Protein AF-A0A6H2BWX1-F1 (afdb_monomer_lite)

Radius of gyration: 27.47 Å; chains: 1; bounding box: 58×50×77 Å

Secondary structure (DSSP, 8-state):
-HHHHHHHHHHHHHHHHHHHHHHHHHHHHHHHTT--HHHHHHHH---HHHHHHHHHHHHHHHHHHHHHHHHHHHHHHTT----GGG-GGGTT-

Organism: NCBI:txid315271

pLDDT: mean 80.61, std 15.55, range [52.81, 97.81]

Structure (mmCIF, N/CA/C/O backbone):
data_AF-A0A6H2BWX1-F1
#
_entry.id   AF-A0A6H2BWX1-F1
#
loop_
_atom_site.group_PDB
_atom_site.id
_atom_site.type_symbol
_atom_site.label_atom_id
_atom_site.label_alt_id
_atom_site.label_comp_id
_atom_site.label_asym_id
_atom_site.label_entity_id
_atom_site.label_seq_id
_atom_site.pdbx_PDB_ins_code
_atom_site.Cartn_x
_atom_site.Cartn_y
_atom_site.Cartn_z
_atom_site.occupancy
_atom_site.B_iso_or_equiv
_atom_site.auth_seq_id
_atom_site.auth_comp_id
_atom_site.auth_asym_id
_atom_site.auth_atom_id
_atom_site.pdbx_PDB_model_num
ATOM 1 N N . MET A 1 1 ? 27.556 -0.952 -27.799 1.00 61.88 1 MET A N 1
ATOM 2 C CA . MET A 1 1 ? 26.723 -2.128 -27.440 1.00 61.88 1 MET A CA 1
ATOM 3 C C . MET A 1 1 ? 26.609 -2.344 -25.930 1.00 61.88 1 MET A C 1
ATOM 5 O O . MET A 1 1 ? 25.485 -2.419 -25.464 1.00 61.88 1 MET A O 1
ATOM 9 N N . ARG A 1 2 ? 27.703 -2.394 -25.147 1.00 62.59 2 ARG A N 1
ATOM 10 C CA . ARG A 1 2 ? 27.626 -2.566 -23.674 1.00 62.59 2 ARG A CA 1
ATOM 11 C C . ARG A 1 2 ? 26.939 -1.408 -22.932 1.00 62.59 2 ARG A C 1
ATOM 13 O O . ARG A 1 2 ? 26.162 -1.648 -22.024 1.00 62.59 2 ARG A O 1
ATOM 20 N N . GLU A 1 3 ? 27.185 -0.174 -23.356 1.00 64.69 3 GLU A N 1
ATOM 21 C CA . GLU A 1 3 ? 26.627 1.035 -22.728 1.00 64.69 3 GLU A CA 1
ATOM 22 C C . GLU A 1 3 ? 25.100 1.149 -22.895 1.00 64.69 3 GLU A C 1
ATOM 24 O O . GLU A 1 3 ? 24.388 1.428 -21.937 1.00 64.69 3 GLU A O 1
ATOM 29 N N . LEU A 1 4 ? 24.582 0.792 -24.078 1.00 69.38 4 LEU A N 1
ATOM 30 C CA . LEU A 1 4 ? 23.141 0.732 -24.351 1.00 69.38 4 LEU A CA 1
ATOM 31 C C . LEU A 1 4 ? 22.430 -0.329 -23.486 1.00 69.38 4 LEU A C 1
ATOM 33 O O . LEU A 1 4 ? 21.309 -0.119 -23.034 1.00 69.38 4 LEU A O 1
ATOM 37 N N . ALA A 1 5 ? 23.096 -1.465 -23.242 1.00 62.69 5 ALA A N 1
ATOM 38 C CA . ALA A 1 5 ? 22.565 -2.535 -22.400 1.00 62.69 5 ALA A CA 1
ATOM 39 C C . ALA A 1 5 ? 22.482 -2.109 -20.923 1.00 62.69 5 ALA A C 1
ATOM 41 O O . ALA A 1 5 ? 21.453 -2.326 -20.287 1.00 62.69 5 ALA A O 1
ATOM 42 N N . LEU A 1 6 ? 23.511 -1.428 -20.404 1.00 65.69 6 LEU A N 1
ATOM 43 C CA . LEU A 1 6 ? 23.516 -0.884 -19.039 1.00 65.69 6 LEU A CA 1
ATOM 44 C C . LEU A 1 6 ? 22.409 0.159 -18.833 1.00 65.69 6 LEU A C 1
ATOM 46 O O . LEU A 1 6 ? 21.711 0.126 -17.824 1.00 65.69 6 LEU A O 1
ATOM 50 N N . GLN A 1 7 ? 22.194 1.037 -19.815 1.00 75.38 7 GLN A N 1
ATOM 51 C CA . GLN A 1 7 ? 21.133 2.045 -19.761 1.00 75.38 7 GLN A CA 1
ATOM 52 C C . GLN A 1 7 ? 19.725 1.427 -19.812 1.00 75.38 7 GLN A C 1
ATOM 54 O O . GLN A 1 7 ? 18.802 1.907 -19.159 1.00 75.38 7 GLN A O 1
ATOM 59 N N . SER A 1 8 ? 19.546 0.338 -20.566 1.00 75.44 8 SER A N 1
ATOM 60 C CA . SER A 1 8 ? 18.270 -0.387 -20.592 1.00 75.44 8 SER A CA 1
ATOM 61 C C . SER A 1 8 ? 17.975 -1.106 -19.273 1.00 75.44 8 SER A C 1
ATOM 63 O O . SER A 1 8 ? 16.819 -1.191 -18.860 1.00 75.44 8 SER A O 1
ATOM 65 N N . GLN A 1 9 ? 19.020 -1.587 -18.594 1.00 77.50 9 GLN A N 1
ATOM 66 C CA . GLN A 1 9 ? 18.898 -2.252 -17.306 1.00 77.50 9 GLN A CA 1
ATOM 67 C C . GLN A 1 9 ? 18.526 -1.254 -16.202 1.00 77.50 9 GLN A C 1
ATOM 69 O O . GLN A 1 9 ? 17.574 -1.505 -15.466 1.00 77.50 9 GLN A O 1
ATOM 74 N N . SER A 1 10 ? 19.175 -0.085 -16.155 1.00 88.19 10 SER A N 1
ATOM 75 C CA . SER A 1 10 ? 18.852 0.948 -15.162 1.00 88.19 10 SER A CA 1
ATOM 76 C C . SER A 1 10 ? 17.438 1.515 -15.327 1.00 88.19 10 SER A C 1
ATOM 78 O O . SER A 1 10 ? 16.752 1.761 -14.337 1.00 88.19 10 SER A O 1
ATOM 80 N N . LEU A 1 11 ? 16.959 1.674 -16.566 1.00 93.31 11 LEU A N 1
ATOM 81 C CA . LEU A 1 11 ? 15.586 2.118 -16.821 1.00 93.31 11 LEU A CA 1
ATOM 82 C C . LEU A 1 11 ? 14.556 1.096 -16.327 1.00 93.31 11 LEU A C 1
ATOM 84 O O . LEU A 1 11 ? 13.524 1.469 -15.771 1.00 93.31 11 LEU A O 1
ATOM 88 N N . ARG A 1 12 ? 14.834 -0.195 -16.526 1.00 93.06 12 ARG A N 1
ATOM 89 C CA . ARG A 1 12 ? 13.957 -1.271 -16.065 1.00 93.06 12 ARG A CA 1
ATOM 90 C C . ARG A 1 12 ? 13.895 -1.332 -14.543 1.00 93.06 12 ARG A C 1
ATOM 92 O O . ARG A 1 12 ? 12.803 -1.430 -13.998 1.00 93.06 12 ARG A O 1
ATOM 99 N N . GLU A 1 13 ? 15.040 -1.232 -13.877 1.00 94.44 13 GLU A N 1
ATOM 100 C CA . GLU A 1 13 ? 15.118 -1.200 -12.414 1.00 94.44 13 GLU A CA 1
ATOM 101 C C . GLU A 1 13 ? 14.336 -0.008 -11.843 1.00 94.44 13 GLU A C 1
ATOM 103 O O . GLU A 1 13 ? 13.524 -0.185 -10.938 1.00 94.44 13 GLU A O 1
ATOM 108 N N . ALA A 1 14 ? 14.495 1.186 -12.425 1.00 94.12 14 ALA A N 1
ATOM 109 C CA . ALA A 1 14 ? 13.747 2.376 -12.014 1.00 94.12 14 ALA A CA 1
ATOM 110 C C . ALA A 1 14 ? 12.229 2.221 -12.224 1.00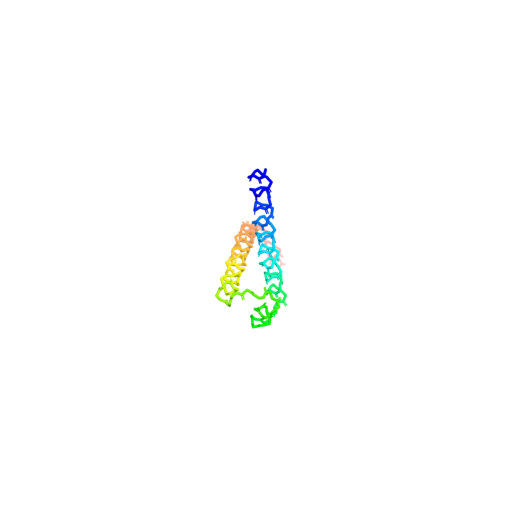 94.12 14 ALA A C 1
ATOM 112 O O . ALA A 1 14 ? 11.435 2.633 -11.378 1.00 94.12 14 ALA A O 1
ATOM 113 N N . TRP A 1 15 ? 11.809 1.602 -13.331 1.00 96.38 15 TRP A N 1
ATOM 114 C CA . TRP A 1 15 ? 10.397 1.310 -13.584 1.00 96.38 15 TRP A CA 1
ATOM 115 C C . TRP A 1 15 ? 9.826 0.306 -12.577 1.00 96.38 15 TRP A C 1
ATOM 117 O O . TRP A 1 15 ? 8.736 0.512 -12.048 1.00 96.38 15 TRP A O 1
ATOM 127 N N . GLU A 1 16 ? 10.556 -0.776 -12.297 1.00 96.44 16 GLU A N 1
ATOM 128 C CA . GLU A 1 16 ? 10.151 -1.789 -11.319 1.00 96.44 16 GLU A CA 1
ATOM 129 C C . GLU A 1 16 ? 10.044 -1.187 -9.907 1.00 96.44 16 GLU A C 1
ATOM 131 O O . GLU A 1 16 ? 9.068 -1.460 -9.207 1.00 96.44 16 GLU A O 1
ATOM 136 N N . GLN A 1 17 ? 10.973 -0.305 -9.521 1.00 95.94 17 GLN A N 1
ATOM 137 C CA . GLN A 1 17 ? 10.906 0.454 -8.266 1.00 95.94 17 GLN A CA 1
ATOM 138 C C . GLN A 1 17 ? 9.678 1.369 -8.214 1.00 95.94 17 GLN A C 1
ATOM 140 O O . GLN A 1 17 ? 8.880 1.258 -7.284 1.00 95.94 17 GLN A O 1
ATOM 145 N N . GLY A 1 18 ? 9.464 2.203 -9.235 1.00 96.81 18 GLY A N 1
ATOM 146 C CA . GLY A 1 18 ? 8.318 3.116 -9.276 1.00 96.81 18 GLY A CA 1
ATOM 147 C C . GLY A 1 18 ? 6.972 2.384 -9.260 1.00 96.81 18 GLY A C 1
ATOM 148 O O . GLY A 1 18 ? 6.029 2.815 -8.596 1.00 96.81 18 GLY A O 1
ATOM 149 N N . LEU A 1 19 ? 6.883 1.230 -9.927 1.00 96.44 19 LEU A N 1
ATOM 150 C CA . LEU A 1 19 ? 5.699 0.376 -9.864 1.00 96.44 19 LEU A CA 1
ATOM 151 C C . LEU A 1 19 ? 5.471 -0.168 -8.445 1.00 96.44 19 LEU A C 1
ATOM 153 O O . LEU A 1 19 ? 4.341 -0.142 -7.956 1.00 96.44 19 LEU A O 1
ATOM 157 N N . GLN A 1 20 ? 6.523 -0.647 -7.775 1.00 96.38 20 GLN A N 1
ATOM 158 C CA . GLN A 1 20 ? 6.429 -1.147 -6.400 1.00 96.38 20 GLN A CA 1
ATOM 159 C C . GLN A 1 20 ? 6.005 -0.056 -5.411 1.00 96.38 20 GLN A C 1
ATOM 161 O O . GLN A 1 20 ? 5.154 -0.306 -4.553 1.00 96.38 20 GLN A O 1
ATOM 166 N N . GLU A 1 21 ? 6.558 1.148 -5.536 1.00 96.00 21 GLU A N 1
ATOM 167 C CA . GLU A 1 21 ? 6.178 2.310 -4.728 1.00 96.00 21 GLU A CA 1
ATOM 168 C C . GLU A 1 21 ? 4.717 2.702 -4.971 1.00 96.00 21 GLU A C 1
ATOM 170 O O . GLU A 1 21 ? 3.945 2.826 -4.019 1.00 96.00 21 GLU A O 1
ATOM 175 N N . GLY A 1 22 ? 4.297 2.789 -6.238 1.00 96.81 22 GLY A N 1
ATOM 176 C CA . GLY A 1 22 ? 2.918 3.105 -6.607 1.00 96.81 22 GLY A CA 1
ATOM 177 C C . GLY A 1 22 ? 1.906 2.100 -6.050 1.00 96.81 22 GLY A C 1
ATOM 178 O O . GLY A 1 22 ? 0.907 2.497 -5.449 1.00 96.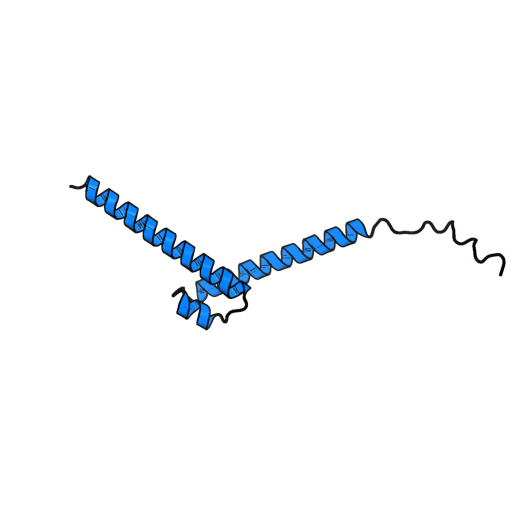81 22 GLY A O 1
ATOM 179 N N . LEU A 1 23 ? 2.180 0.797 -6.173 1.00 97.44 23 LEU A N 1
ATOM 180 C CA . LEU A 1 23 ? 1.326 -0.255 -5.604 1.00 97.44 23 LEU A CA 1
ATOM 181 C C . LEU A 1 23 ? 1.266 -0.184 -4.074 1.00 97.44 23 LEU A C 1
ATOM 183 O O . LEU A 1 23 ? 0.204 -0.396 -3.489 1.00 97.44 23 LEU A O 1
ATOM 187 N N . THR A 1 24 ? 2.385 0.151 -3.427 1.00 96.19 24 THR A N 1
ATOM 188 C CA . THR A 1 24 ? 2.454 0.332 -1.968 1.00 96.19 24 THR A CA 1
ATOM 189 C C . THR A 1 24 ? 1.602 1.526 -1.523 1.00 96.19 24 THR A C 1
ATOM 191 O O . THR A 1 24 ? 0.837 1.406 -0.567 1.00 96.19 24 THR A O 1
ATOM 194 N N . GLN A 1 25 ? 1.653 2.649 -2.247 1.00 95.88 25 GLN A N 1
ATOM 195 C CA . GLN A 1 25 ? 0.830 3.824 -1.947 1.00 95.88 25 GLN A CA 1
ATOM 196 C C . GLN A 1 25 ? -0.666 3.563 -2.166 1.00 95.88 25 GLN A C 1
ATOM 198 O O . GLN A 1 25 ? -1.496 3.996 -1.366 1.00 95.88 25 GLN A O 1
ATOM 203 N N . VAL A 1 26 ? -1.024 2.834 -3.228 1.00 97.00 26 VAL A N 1
ATOM 204 C CA . VAL A 1 26 ? -2.413 2.415 -3.462 1.00 97.00 26 VAL A CA 1
ATOM 205 C C . VAL A 1 26 ? -2.897 1.526 -2.318 1.00 97.00 26 VAL A C 1
ATOM 207 O O . VAL A 1 26 ? -3.970 1.788 -1.783 1.00 97.00 26 VAL A O 1
ATOM 210 N N . ALA A 1 27 ? -2.099 0.543 -1.884 1.00 97.00 27 ALA A N 1
ATOM 211 C CA . ALA A 1 27 ? -2.442 -0.303 -0.741 1.00 97.00 27 ALA A CA 1
ATOM 212 C C . ALA A 1 27 ? -2.705 0.522 0.529 1.00 97.00 27 ALA A C 1
ATOM 214 O O . ALA A 1 27 ? -3.734 0.332 1.170 1.00 97.00 27 ALA A O 1
ATOM 215 N N . LEU A 1 28 ? -1.828 1.479 0.851 1.00 95.56 28 LEU A N 1
ATOM 216 C CA . LEU A 1 28 ? -2.006 2.396 1.983 1.00 95.56 28 LEU A CA 1
ATOM 217 C C . LEU A 1 28 ? -3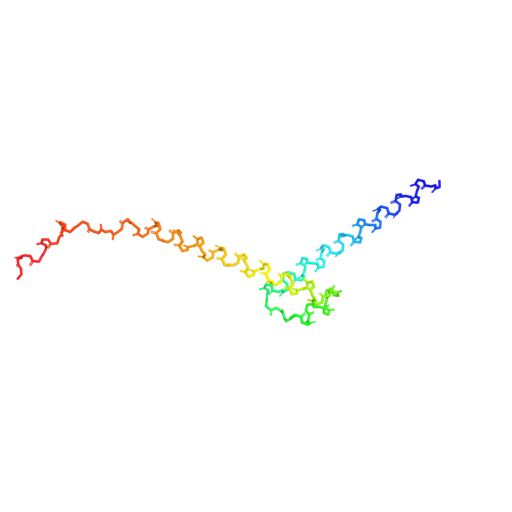.325 3.172 1.904 1.00 95.56 28 LEU A C 1
ATOM 219 O O . LEU A 1 28 ? -4.067 3.231 2.883 1.00 95.56 28 LEU A O 1
ATOM 223 N N . ASN A 1 29 ? -3.643 3.739 0.741 1.00 95.06 29 ASN A N 1
ATOM 224 C CA . ASN A 1 29 ? -4.888 4.485 0.556 1.00 95.06 29 ASN A CA 1
ATOM 225 C C . ASN A 1 29 ? -6.111 3.577 0.731 1.00 95.06 29 ASN A C 1
ATOM 227 O O . ASN A 1 29 ? -7.061 3.950 1.405 1.00 95.06 29 ASN A O 1
ATOM 231 N N . MET A 1 30 ? -6.072 2.361 0.186 1.00 96.00 30 MET A N 1
ATOM 232 C CA . MET A 1 30 ? -7.160 1.393 0.339 1.00 96.00 30 MET A CA 1
ATOM 233 C C . MET A 1 30 ? -7.377 0.992 1.803 1.00 96.00 30 MET A C 1
ATOM 235 O O . MET A 1 30 ? -8.519 0.919 2.249 1.00 96.00 30 MET A O 1
ATOM 239 N N . LEU A 1 31 ? -6.299 0.776 2.565 1.00 94.38 31 LEU A N 1
ATOM 240 C CA . LEU A 1 31 ? -6.388 0.476 3.997 1.00 94.38 31 LEU A CA 1
ATOM 241 C C . LEU A 1 31 ? -6.999 1.641 4.788 1.00 94.38 31 LEU A C 1
ATOM 243 O O . LEU A 1 31 ? -7.812 1.408 5.679 1.00 94.38 31 LEU A O 1
ATOM 247 N N . ARG A 1 32 ? -6.654 2.887 4.439 1.00 89.19 32 ARG A N 1
ATOM 248 C CA . ARG A 1 32 ? -7.240 4.096 5.047 1.00 89.19 32 ARG A CA 1
ATOM 249 C C . ARG A 1 32 ? -8.736 4.228 4.777 1.00 89.19 32 ARG A C 1
ATOM 251 O O . ARG A 1 32 ? -9.471 4.654 5.657 1.00 89.19 32 ARG A O 1
ATOM 258 N N . GLU A 1 33 ? -9.182 3.805 3.600 1.00 93.81 33 GLU A N 1
ATOM 259 C CA . GLU A 1 33 ? -10.603 3.738 3.233 1.00 93.81 33 GLU A CA 1
ATOM 260 C C . GLU A 1 33 ? -11.329 2.525 3.856 1.00 93.81 33 GLU A C 1
ATOM 262 O O . GLU A 1 33 ? -12.496 2.272 3.562 1.00 93.81 33 GLU A O 1
ATOM 267 N N . GLY A 1 34 ? -10.656 1.743 4.710 1.00 91.50 34 GLY A N 1
ATOM 268 C CA . GLY A 1 34 ? -11.250 0.596 5.399 1.00 91.50 34 GLY A CA 1
ATOM 269 C C . GLY A 1 34 ? -11.470 -0.628 4.506 1.00 91.50 34 GLY A C 1
ATOM 270 O O . GLY A 1 34 ? -12.292 -1.486 4.829 1.00 91.50 34 GLY A O 1
ATOM 271 N N . ILE A 1 35 ? -10.761 -0.726 3.378 1.00 95.94 35 ILE A N 1
ATOM 272 C CA . ILE A 1 35 ? -10.854 -1.882 2.483 1.00 95.94 35 ILE A CA 1
ATOM 273 C C . ILE A 1 35 ? -10.187 -3.106 3.127 1.00 95.94 35 ILE A C 1
ATOM 275 O O . ILE A 1 35 ? -9.080 -3.027 3.657 1.00 95.94 35 ILE A O 1
ATOM 279 N N . ASP A 1 36 ? -10.858 -4.259 3.035 1.00 95.50 36 ASP A N 1
ATOM 280 C CA . ASP A 1 36 ? -10.395 -5.531 3.597 1.00 95.50 36 ASP A CA 1
ATOM 281 C C . ASP A 1 36 ? -9.007 -5.960 3.079 1.00 95.50 36 ASP A C 1
ATOM 283 O O . ASP A 1 36 ? -8.720 -5.895 1.878 1.00 95.50 36 ASP A O 1
ATOM 287 N N . LEU A 1 37 ? -8.172 -6.480 3.987 1.00 95.19 37 LEU A N 1
ATOM 288 C CA . LEU A 1 37 ? -6.791 -6.901 3.721 1.00 95.19 37 LEU A CA 1
ATOM 289 C C . LEU A 1 37 ? -6.678 -7.887 2.551 1.00 95.19 37 LEU A C 1
ATOM 291 O O . LEU A 1 37 ? -5.755 -7.781 1.739 1.00 95.19 37 LEU A O 1
ATOM 295 N N . SER A 1 38 ? -7.607 -8.842 2.440 1.00 95.62 38 SER A N 1
ATOM 296 C CA . SER A 1 38 ? -7.578 -9.846 1.372 1.00 95.62 38 SER A CA 1
ATOM 297 C C . SER A 1 38 ? -7.862 -9.224 0.004 1.00 95.62 38 SER A C 1
ATOM 299 O O . SER A 1 38 ? -7.256 -9.611 -1.001 1.00 95.62 38 SER A O 1
ATOM 301 N N . LEU A 1 39 ? -8.734 -8.213 -0.037 1.00 97.12 39 LEU A N 1
ATOM 302 C CA . LEU A 1 39 ? -9.054 -7.479 -1.254 1.00 97.12 39 LEU A CA 1
ATOM 303 C C . LEU A 1 39 ? -7.900 -6.555 -1.664 1.00 97.12 39 LEU A C 1
ATOM 305 O O . LEU A 1 39 ? -7.560 -6.510 -2.848 1.00 97.12 39 LEU A O 1
ATOM 309 N N . VAL A 1 40 ? -7.245 -5.897 -0.703 1.00 97.81 40 VAL A N 1
ATOM 310 C CA . VAL A 1 40 ? -6.020 -5.115 -0.951 1.00 97.81 40 VAL A CA 1
ATOM 311 C C . VAL A 1 40 ? -4.916 -6.004 -1.526 1.00 97.81 40 VAL A C 1
ATOM 313 O O . VAL A 1 40 ? -4.327 -5.655 -2.551 1.00 97.81 40 VAL A O 1
ATOM 316 N N . ALA A 1 41 ? -4.679 -7.184 -0.942 1.00 97.19 41 ALA A N 1
ATOM 317 C CA . ALA A 1 41 ? -3.687 -8.145 -1.436 1.00 97.19 41 ALA A CA 1
ATOM 318 C C . ALA A 1 41 ? -3.978 -8.592 -2.867 1.00 97.19 41 ALA A C 1
ATOM 320 O O . ALA A 1 41 ? -3.093 -8.591 -3.722 1.00 97.19 41 ALA A O 1
ATOM 321 N N . LYS A 1 42 ? -5.243 -8.903 -3.155 1.00 97.19 42 LYS A N 1
ATOM 322 C CA . LYS A 1 42 ? -5.673 -9.327 -4.486 1.00 97.19 42 LYS A CA 1
ATOM 323 C C . LYS A 1 42 ? -5.484 -8.240 -5.548 1.00 97.19 42 LYS A C 1
ATOM 325 O O . LYS A 1 42 ? -5.102 -8.563 -6.668 1.00 97.19 42 LYS A O 1
ATOM 330 N N . LEU A 1 43 ? -5.781 -6.979 -5.227 1.00 96.25 43 LEU A N 1
ATOM 331 C CA . LEU A 1 43 ? -5.774 -5.883 -6.205 1.00 96.25 43 LEU A CA 1
ATOM 332 C C . LEU A 1 43 ? -4.391 -5.260 -6.412 1.00 96.25 43 LEU A C 1
ATOM 334 O O . LEU A 1 43 ? -4.087 -4.807 -7.512 1.00 96.25 43 LEU A O 1
ATOM 338 N N . THR A 1 44 ? -3.546 -5.262 -5.384 1.00 96.19 44 THR A N 1
ATOM 339 C CA . THR A 1 44 ? -2.181 -4.710 -5.461 1.00 96.19 44 THR A CA 1
ATOM 340 C C . THR A 1 44 ? -1.128 -5.767 -5.768 1.00 96.19 44 THR A C 1
ATOM 342 O O . THR A 1 44 ? 0.008 -5.430 -6.094 1.00 96.19 44 THR A O 1
ATOM 345 N N . ASN A 1 45 ? -1.496 -7.048 -5.667 1.00 97.00 45 ASN A N 1
ATOM 346 C CA . ASN A 1 45 ? -0.593 -8.189 -5.781 1.00 97.00 45 ASN A CA 1
ATOM 347 C C . ASN A 1 45 ? 0.607 -8.108 -4.813 1.00 97.00 45 ASN A C 1
ATOM 349 O O . ASN A 1 45 ? 1.668 -8.680 -5.069 1.00 97.00 45 ASN A O 1
ATOM 353 N N . LEU A 1 46 ? 0.452 -7.374 -3.706 1.00 96.31 46 LEU A N 1
ATOM 354 C CA . LEU A 1 46 ? 1.443 -7.305 -2.642 1.00 96.31 46 LEU A CA 1
ATOM 355 C C . LEU A 1 46 ? 1.267 -8.485 -1.672 1.00 96.31 46 LEU A C 1
ATOM 357 O O . LEU A 1 46 ? 0.138 -8.925 -1.433 1.00 96.31 46 LEU A O 1
ATOM 361 N N . PRO A 1 47 ? 2.361 -8.988 -1.071 1.00 96.00 47 PRO A N 1
ATOM 362 C CA . PRO A 1 47 ? 2.280 -10.012 -0.037 1.00 96.00 47 PRO A CA 1
ATOM 363 C C . PRO A 1 47 ? 1.452 -9.541 1.158 1.00 96.00 47 PRO A C 1
ATOM 365 O O . PRO A 1 47 ? 1.572 -8.393 1.588 1.00 96.00 47 PRO A O 1
ATOM 368 N N . LEU A 1 48 ? 0.672 -10.453 1.744 1.00 94.25 48 LEU A N 1
ATOM 369 C CA . LEU A 1 48 ? -0.178 -10.141 2.894 1.00 94.25 48 LEU A CA 1
ATOM 370 C C . LEU A 1 48 ? 0.632 -9.583 4.077 1.00 94.25 48 LEU A C 1
ATOM 372 O O . LEU A 1 48 ? 0.199 -8.626 4.706 1.00 94.25 48 LEU A O 1
ATOM 376 N N . GLU A 1 49 ? 1.831 -10.120 4.321 1.00 93.56 49 GLU A N 1
ATOM 377 C CA . GLU A 1 49 ? 2.770 -9.625 5.339 1.00 93.56 49 GLU A CA 1
ATOM 378 C C . GLU A 1 49 ? 3.130 -8.146 5.123 1.00 93.56 49 GLU A C 1
ATOM 380 O O . GLU A 1 49 ? 3.069 -7.341 6.050 1.00 93.56 49 GLU A O 1
ATOM 385 N N . LYS A 1 50 ? 3.432 -7.754 3.877 1.00 93.06 50 LYS A N 1
ATOM 386 C CA . LYS A 1 50 ? 3.744 -6.358 3.541 1.00 93.06 50 LYS A CA 1
ATOM 387 C C . LYS A 1 50 ? 2.547 -5.453 3.833 1.00 93.06 50 LYS A C 1
ATOM 389 O O . LYS A 1 50 ? 2.732 -4.368 4.366 1.00 93.06 50 LYS A O 1
ATOM 394 N N . ILE A 1 51 ? 1.333 -5.902 3.524 1.00 94.69 51 ILE A N 1
ATOM 395 C CA . ILE A 1 51 ? 0.101 -5.136 3.758 1.00 94.69 51 ILE A CA 1
ATOM 396 C C . ILE A 1 51 ? -0.200 -5.004 5.257 1.00 94.69 51 ILE A C 1
ATOM 398 O O . ILE A 1 51 ? -0.577 -3.924 5.700 1.00 94.69 51 ILE A O 1
ATOM 402 N N . GLN A 1 52 ? 0.014 -6.059 6.046 1.00 92.75 52 GLN A N 1
ATOM 403 C CA . GLN A 1 52 ? -0.138 -6.007 7.505 1.00 92.75 52 GLN A CA 1
ATOM 404 C C . GLN A 1 52 ? 0.814 -4.979 8.127 1.00 92.75 52 GLN A C 1
ATOM 406 O O . GLN A 1 52 ? 0.384 -4.163 8.938 1.00 92.75 52 GLN A O 1
ATOM 411 N N . ASN A 1 53 ? 2.071 -4.940 7.680 1.00 90.38 53 ASN A N 1
ATOM 412 C CA . ASN A 1 53 ? 3.038 -3.948 8.154 1.00 90.38 53 ASN A CA 1
ATOM 413 C C . ASN A 1 53 ? 2.621 -2.504 7.811 1.00 90.38 53 ASN A C 1
ATOM 415 O O . ASN A 1 53 ? 2.811 -1.611 8.631 1.00 90.38 53 ASN A O 1
ATOM 419 N N . LEU A 1 54 ? 2.001 -2.275 6.643 1.00 89.12 54 LEU A N 1
ATOM 420 C CA . LEU A 1 54 ? 1.448 -0.960 6.270 1.00 89.12 54 LEU A CA 1
ATOM 421 C C . LEU A 1 54 ? 0.270 -0.536 7.161 1.00 89.12 54 LEU A C 1
ATOM 423 O O . LEU A 1 54 ? 0.053 0.655 7.383 1.00 89.12 54 LEU A O 1
ATOM 427 N N . GLN A 1 55 ? -0.513 -1.497 7.656 1.00 80.56 55 GLN A N 1
ATOM 428 C CA . GLN A 1 55 ? -1.630 -1.218 8.553 1.00 80.56 55 GLN A CA 1
ATOM 429 C C . GLN A 1 55 ? -1.141 -0.804 9.946 1.00 80.56 55 GLN A C 1
ATOM 431 O O . GLN A 1 55 ? -1.675 0.150 10.505 1.00 80.56 55 GLN A O 1
ATOM 436 N N . VAL A 1 56 ? -0.117 -1.480 10.478 1.00 73.56 56 VAL A N 1
ATOM 437 C CA . VAL A 1 56 ? 0.466 -1.173 11.798 1.00 73.56 56 VAL A CA 1
ATOM 438 C C . VAL A 1 56 ? 1.032 0.246 11.830 1.00 73.56 56 VAL A C 1
ATOM 440 O O . VAL A 1 56 ? 0.672 1.010 12.719 1.00 73.56 56 VAL A O 1
ATOM 443 N N . SER A 1 57 ? 1.793 0.652 10.806 1.00 67.25 57 SER A N 1
ATOM 444 C CA . SER A 1 57 ? 2.331 2.019 10.736 1.00 67.25 57 SER A CA 1
ATOM 445 C C . SER A 1 57 ? 1.247 3.104 10.765 1.00 67.25 57 SER A C 1
ATOM 447 O O . SER A 1 57 ? 1.470 4.186 11.289 1.00 67.25 57 SER A O 1
ATOM 449 N N . ASN A 1 58 ? 0.055 2.821 10.229 1.00 65.38 58 ASN A N 1
ATOM 450 C CA . ASN A 1 58 ? -1.054 3.776 10.244 1.00 65.38 58 ASN A CA 1
ATOM 451 C C . ASN A 1 58 ? -1.725 3.890 11.625 1.00 65.38 58 ASN A C 1
ATOM 453 O O . ASN A 1 58 ? -2.284 4.935 11.945 1.00 65.38 58 ASN A O 1
ATOM 457 N N . VAL A 1 59 ? -1.707 2.821 12.429 1.00 68.44 59 VAL A N 1
ATOM 458 C CA . VAL A 1 59 ? -2.213 2.860 13.810 1.00 68.44 59 VAL A CA 1
ATOM 459 C C . VAL A 1 59 ? -1.276 3.693 14.680 1.00 68.44 59 VAL A C 1
ATOM 461 O O . VAL A 1 59 ? -1.755 4.570 15.395 1.00 68.44 59 VAL A O 1
ATOM 464 N N . ASP A 1 60 ? 0.036 3.498 14.537 1.00 68.12 60 ASP A N 1
ATOM 465 C CA . ASP A 1 60 ? 1.050 4.270 15.265 1.00 68.12 60 ASP A CA 1
ATOM 466 C C . ASP A 1 60 ? 0.925 5.782 14.978 1.00 68.12 60 ASP A C 1
ATOM 468 O O . ASP A 1 60 ? 0.945 6.600 15.899 1.00 68.12 60 ASP A O 1
ATOM 472 N N . ASP A 1 61 ? 0.705 6.165 13.713 1.00 71.12 61 ASP A N 1
ATOM 473 C CA . ASP A 1 61 ? 0.472 7.563 13.318 1.00 71.12 61 ASP A CA 1
ATOM 474 C C . ASP A 1 61 ? -0.788 8.159 13.977 1.00 71.12 61 ASP A C 1
ATOM 476 O O . ASP A 1 61 ? -0.807 9.328 14.376 1.00 71.12 61 ASP A O 1
ATOM 480 N N . LEU A 1 62 ? -1.855 7.361 14.109 1.00 73.69 62 LEU A N 1
ATOM 481 C CA . LEU A 1 62 ? -3.105 7.793 14.734 1.00 73.69 62 LEU A CA 1
ATOM 482 C C . LEU A 1 62 ? -2.943 7.971 16.251 1.00 73.69 62 LEU A C 1
ATOM 484 O O . LEU A 1 62 ? -3.457 8.938 16.814 1.00 73.69 62 LEU A O 1
ATOM 488 N N . GLU A 1 63 ? -2.219 7.062 16.909 1.00 72.12 63 GLU A N 1
ATOM 489 C CA . GLU A 1 63 ? -1.921 7.146 18.342 1.00 72.12 63 GLU A CA 1
ATOM 490 C C . GLU A 1 63 ? -1.100 8.396 18.678 1.00 72.12 63 GLU A C 1
ATOM 492 O O . GLU A 1 63 ? -1.402 9.087 19.655 1.00 72.12 63 GLU A O 1
ATOM 497 N N . ILE A 1 64 ? -0.119 8.740 17.836 1.00 75.12 64 ILE A N 1
ATOM 498 C CA . ILE A 1 64 ? 0.652 9.984 17.967 1.00 75.12 64 ILE A CA 1
ATOM 499 C C . ILE A 1 64 ? -0.276 11.200 17.869 1.00 75.12 64 ILE A C 1
ATOM 501 O O . ILE A 1 64 ? -0.226 12.075 18.731 1.00 75.12 64 ILE A O 1
ATOM 505 N N . LEU A 1 65 ? -1.173 11.232 16.880 1.00 78.00 65 LEU A N 1
ATOM 506 C CA . LEU A 1 65 ? -2.087 12.359 16.679 1.00 78.00 65 LEU A CA 1
ATOM 507 C C . LEU A 1 65 ? -3.057 12.553 17.858 1.00 78.00 65 LEU A C 1
ATOM 509 O O . LEU A 1 65 ? -3.337 13.685 18.257 1.00 78.00 65 LEU A O 1
ATOM 513 N N . VAL A 1 66 ? -3.567 11.457 18.431 1.00 79.44 66 VAL A N 1
ATOM 514 C CA . VAL A 1 66 ? -4.439 11.500 19.617 1.00 79.44 66 VAL A CA 1
ATOM 515 C C . VAL A 1 66 ? -3.676 12.021 20.831 1.00 79.44 66 VAL A C 1
ATOM 517 O O . VAL A 1 66 ? -4.195 12.871 21.555 1.00 79.44 66 VAL A O 1
ATOM 520 N N . LYS A 1 67 ? -2.446 11.547 21.046 1.00 79.81 67 LYS A N 1
ATOM 521 C CA . LYS A 1 67 ? -1.594 12.013 22.144 1.00 79.81 67 LYS A CA 1
ATOM 522 C C . LYS A 1 67 ? -1.313 13.515 22.028 1.00 79.81 67 LYS A C 1
ATOM 524 O O . LYS A 1 67 ? -1.539 14.247 22.988 1.00 79.81 67 LYS A O 1
ATOM 529 N N . ASP A 1 68 ? -0.917 13.980 20.846 1.00 81.88 68 ASP A N 1
ATOM 530 C CA . ASP A 1 68 ? -0.629 15.394 20.591 1.00 81.88 68 ASP A CA 1
ATOM 531 C C . ASP A 1 68 ? -1.880 16.272 20.799 1.00 81.88 68 ASP A C 1
ATOM 533 O O . ASP A 1 68 ? -1.804 17.358 21.377 1.00 81.88 68 ASP A O 1
ATOM 537 N N . PHE A 1 69 ? -3.061 15.792 20.388 1.00 83.88 69 PHE A N 1
ATOM 538 C CA . PHE A 1 69 ? -4.329 16.477 20.649 1.00 83.88 69 PHE A CA 1
ATOM 539 C C . PHE A 1 69 ? -4.628 16.605 22.151 1.00 83.88 69 PHE A C 1
ATOM 541 O O . PHE A 1 69 ? -5.036 17.678 22.605 1.00 83.88 69 PHE A O 1
ATOM 548 N N . LEU A 1 70 ? -4.420 15.539 22.930 1.00 82.81 70 LEU A N 1
ATOM 549 C CA . LEU A 1 70 ? -4.644 15.558 24.377 1.00 82.81 70 LEU A CA 1
ATOM 550 C C . LEU A 1 70 ? -3.694 16.535 25.080 1.00 82.81 70 LEU A C 1
ATOM 552 O O . LEU A 1 70 ? -4.168 17.383 25.836 1.00 82.81 70 LEU A O 1
ATOM 556 N N . GLU A 1 71 ? -2.398 16.506 24.760 1.00 81.75 71 GLU A N 1
ATOM 557 C CA . GLU A 1 71 ? -1.399 17.437 25.310 1.00 81.75 71 GLU A CA 1
ATOM 558 C C . GLU A 1 71 ? -1.742 18.912 24.996 1.00 81.75 71 GLU A C 1
ATOM 560 O O . GLU A 1 71 ? -1.648 19.802 25.855 1.00 81.75 71 GLU A O 1
ATOM 565 N N . LEU A 1 72 ? -2.217 19.194 23.777 1.00 80.25 72 LEU A N 1
ATOM 566 C CA . LEU A 1 72 ? -2.709 20.523 23.394 1.00 80.25 72 LEU A CA 1
ATOM 567 C C . LEU A 1 72 ? -3.968 20.928 24.170 1.00 80.25 72 LEU A C 1
ATOM 569 O O . LEU A 1 72 ? -4.108 22.091 24.561 1.00 80.25 72 LEU A O 1
ATOM 573 N N . SER A 1 73 ? -4.885 19.990 24.412 1.00 73.44 73 SER A N 1
ATOM 574 C CA . SER A 1 73 ? -6.106 20.262 25.172 1.00 73.44 73 SER A CA 1
ATOM 575 C C . SER A 1 73 ? -5.807 20.573 26.642 1.00 73.44 73 SER A C 1
ATOM 577 O O . SER A 1 73 ? -6.316 21.558 27.175 1.00 73.44 73 SER A O 1
ATOM 579 N N . GLU A 1 74 ? -4.910 19.818 27.277 1.00 71.50 74 GLU A N 1
ATOM 580 C CA . GLU A 1 74 ? -4.520 20.013 28.675 1.00 71.50 74 GLU A CA 1
ATOM 581 C C . GLU A 1 74 ? -3.771 21.337 28.876 1.00 71.50 74 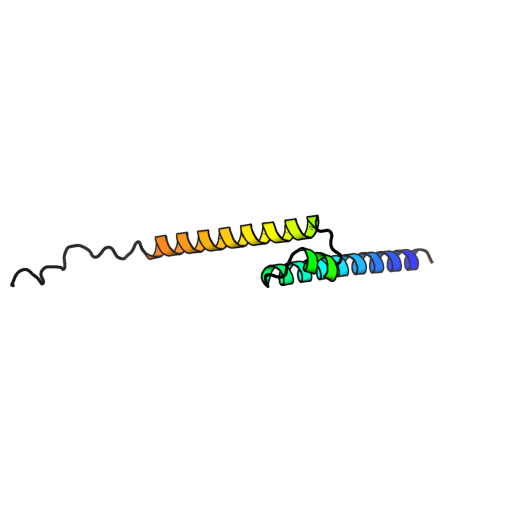GLU A C 1
ATOM 583 O O . GLU A 1 74 ? -4.054 22.088 29.812 1.00 71.50 74 GLU A O 1
ATOM 588 N N . SER A 1 75 ? -2.866 21.687 27.955 1.00 68.94 75 SER A N 1
ATOM 589 C CA . SER A 1 75 ? -2.168 22.980 27.991 1.00 68.94 75 SER A CA 1
ATOM 590 C C . SER A 1 75 ? -3.102 24.177 27.760 1.00 68.94 75 SER A C 1
ATOM 592 O O . SER A 1 75 ? -2.871 25.251 28.321 1.00 68.94 75 SER A O 1
ATOM 594 N N . SER A 1 76 ? -4.182 23.990 26.994 1.00 61.75 76 SER A N 1
ATOM 595 C CA . SER A 1 76 ? -5.201 25.017 26.735 1.00 61.75 76 SER A CA 1
ATOM 596 C C . SER A 1 76 ? -6.214 25.167 27.878 1.00 61.75 76 SER A C 1
ATOM 598 O O . SER A 1 76 ? -6.709 26.269 28.116 1.00 61.75 76 SER A O 1
ATOM 600 N N . LEU A 1 77 ? -6.503 24.090 28.616 1.00 56.22 77 LEU A N 1
ATOM 601 C CA . LEU A 1 77 ? -7.432 24.086 29.756 1.00 56.22 77 LEU A CA 1
ATOM 602 C C . LEU A 1 77 ? -6.814 24.632 31.057 1.00 56.22 77 LEU A C 1
ATOM 604 O O . LEU A 1 77 ? -7.545 25.006 31.971 1.00 56.22 77 LEU A O 1
ATOM 608 N N . ASN A 1 78 ? -5.489 24.795 31.125 1.00 54.81 78 ASN A N 1
ATOM 609 C CA . ASN A 1 78 ? -4.777 25.332 32.295 1.00 54.81 78 ASN A CA 1
ATOM 610 C C . AS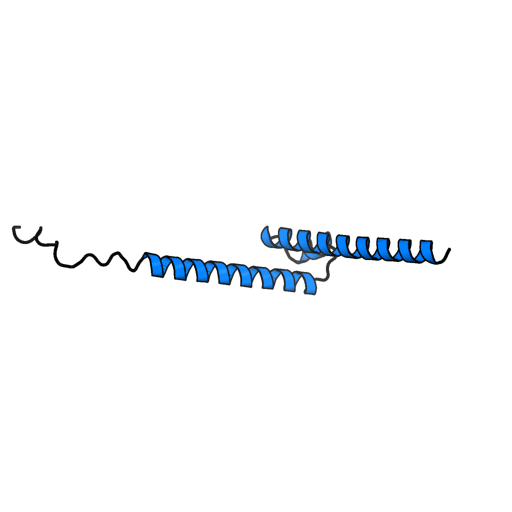N A 1 78 ? -4.960 26.848 32.556 1.00 54.81 78 ASN A C 1
ATOM 612 O O . ASN A 1 78 ? -4.232 27.421 33.366 1.00 54.81 78 ASN A O 1
ATOM 616 N N . LYS A 1 79 ? -5.918 27.524 31.902 1.00 56.47 79 LYS A N 1
ATOM 617 C CA . LYS A 1 79 ? -6.189 28.966 32.099 1.00 56.47 79 LYS A CA 1
ATOM 618 C C . LYS A 1 79 ? -7.623 29.331 32.486 1.00 56.47 79 LYS A C 1
ATOM 620 O O . LYS A 1 79 ? -7.946 30.513 32.497 1.00 56.47 79 LYS A O 1
ATOM 625 N N . VAL A 1 80 ? -8.471 28.369 32.848 1.00 56.03 80 VAL A N 1
ATOM 626 C CA . VAL A 1 80 ? -9.802 28.679 33.405 1.00 56.03 80 VAL A CA 1
ATOM 627 C C . VAL A 1 80 ? -9.917 28.124 34.821 1.00 56.03 80 VAL A C 1
ATOM 629 O O . VAL A 1 80 ? -10.801 27.341 35.142 1.00 56.03 80 VAL A O 1
ATOM 632 N N . TRP A 1 81 ? -8.998 28.543 35.687 1.00 52.81 81 TRP A N 1
ATOM 633 C CA . TRP A 1 81 ? -9.323 28.678 37.100 1.00 52.81 81 TRP A CA 1
ATOM 634 C C . TRP A 1 81 ? -9.806 30.113 37.257 1.00 52.81 81 TRP A C 1
ATOM 636 O O . TRP A 1 81 ? -9.005 31.043 37.201 1.00 52.81 81 TRP A O 1
ATOM 646 N N . LEU A 1 82 ? -11.125 30.289 37.345 1.00 54.88 82 LEU A N 1
ATOM 647 C CA . LEU A 1 82 ? -11.697 31.526 37.862 1.00 54.88 82 LEU A CA 1
ATOM 648 C C . LEU A 1 82 ? -11.033 31.765 39.219 1.00 54.88 82 LEU A C 1
ATOM 650 O O . LEU A 1 82 ? -11.087 30.894 40.091 1.00 54.88 82 LEU A O 1
ATOM 654 N N . GLU A 1 83 ? -10.345 32.895 39.369 1.00 55.19 83 GLU A N 1
ATOM 655 C CA . GLU A 1 83 ? -9.908 33.330 40.687 1.00 55.19 83 GLU A CA 1
ATOM 656 C C . GLU A 1 83 ? -11.158 33.384 41.584 1.00 55.19 83 GLU A C 1
ATOM 658 O O . GLU A 1 83 ? -12.180 33.929 41.162 1.00 55.19 83 GLU A O 1
ATOM 663 N N . PRO A 1 84 ? -11.133 32.793 42.790 1.00 55.28 84 PRO A N 1
ATOM 664 C CA . PRO A 1 84 ? -12.311 32.686 43.653 1.00 55.28 84 PRO A CA 1
ATOM 665 C C . PRO A 1 84 ? -12.817 34.036 44.205 1.00 55.28 84 PRO A C 1
ATOM 667 O O . PRO A 1 84 ? -13.666 34.041 45.091 1.00 55.28 84 PRO A O 1
ATOM 670 N N . GLU A 1 85 ? -12.315 35.175 43.719 1.00 56.44 85 GLU A N 1
ATOM 671 C CA . GLU A 1 85 ? -12.582 36.504 44.282 1.00 56.44 85 GLU A CA 1
ATOM 672 C C . GLU A 1 85 ? -13.717 37.301 43.611 1.00 56.44 85 GLU A C 1
ATOM 674 O O . GLU A 1 85 ? -13.954 38.437 44.007 1.00 56.44 85 GLU A O 1
ATOM 679 N N . GLU A 1 86 ? -14.493 36.737 42.679 1.00 55.72 86 GLU A N 1
ATOM 680 C CA . GLU A 1 86 ? -15.644 37.458 42.090 1.00 55.72 86 GLU A CA 1
ATOM 681 C C . GL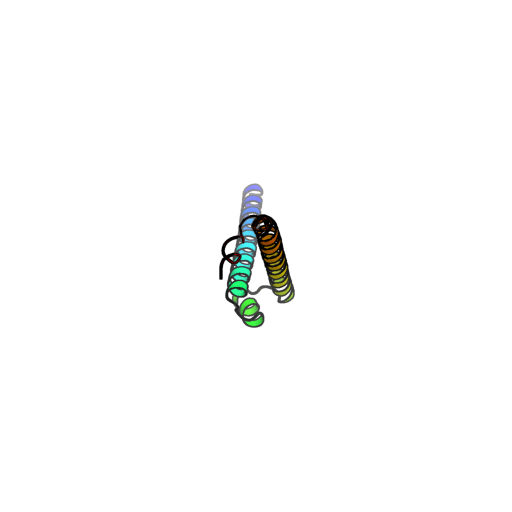U A 1 86 ? -17.002 36.745 42.223 1.00 55.72 86 GLU A C 1
ATOM 683 O O . GLU A 1 86 ? -17.898 36.967 41.415 1.00 55.72 86 GLU A O 1
ATOM 688 N N . ASP A 1 87 ? -17.211 35.937 43.269 1.00 56.97 87 ASP A N 1
ATOM 689 C CA . ASP A 1 87 ? -18.546 35.386 43.590 1.00 56.97 87 ASP A CA 1
ATOM 690 C C . ASP A 1 87 ? -19.186 36.060 44.823 1.00 56.97 87 ASP A C 1
ATOM 692 O O . ASP A 1 87 ? -19.834 35.445 45.667 1.00 56.97 87 ASP A O 1
ATOM 696 N N . GLU A 1 88 ? -19.017 37.382 44.925 1.00 59.62 88 GLU A N 1
ATOM 697 C CA . GLU A 1 88 ? -19.739 38.239 45.882 1.00 59.62 88 GLU A CA 1
ATOM 698 C C . GLU A 1 88 ? -21.211 38.471 45.469 1.00 59.62 88 GLU A C 1
ATOM 700 O O . GLU A 1 88 ? -21.990 39.047 46.227 1.00 59.62 88 GLU A O 1
ATOM 705 N N . ALA A 1 89 ? -21.630 37.990 44.291 1.00 63.78 89 ALA A N 1
ATOM 706 C CA . ALA A 1 89 ? -22.976 38.184 43.742 1.00 63.78 89 ALA A CA 1
ATOM 707 C C . ALA A 1 89 ? -24.099 37.470 44.525 1.00 63.78 89 ALA A C 1
ATOM 709 O O . ALA A 1 89 ? -25.276 37.734 44.284 1.00 63.78 89 ALA A O 1
ATOM 710 N N . TRP A 1 90 ? -23.752 36.593 45.472 1.00 59.59 90 TRP A N 1
ATOM 711 C CA . TRP A 1 90 ? -24.709 35.839 46.291 1.00 59.59 90 TRP A CA 1
ATOM 712 C C . TRP A 1 90 ? -24.794 36.307 47.749 1.00 59.59 90 TRP A C 1
ATOM 714 O O . TRP A 1 90 ? -25.530 35.701 48.523 1.00 59.59 90 TRP A O 1
ATOM 724 N N . LYS A 1 91 ? -24.067 37.358 48.161 1.00 55.47 91 LYS A N 1
ATOM 725 C CA . LYS A 1 91 ? -24.072 37.787 49.575 1.00 55.47 91 LYS A CA 1
ATOM 726 C C . LYS A 1 91 ? -25.308 38.581 50.013 1.00 55.47 91 LYS A C 1
ATOM 728 O O . LYS A 1 91 ? -25.508 38.718 51.216 1.00 55.47 91 LYS A O 1
ATOM 733 N N . ASP A 1 92 ? -26.148 39.018 49.074 1.00 61.84 92 ASP A N 1
ATOM 734 C CA . ASP A 1 92 ? -27.323 39.860 49.351 1.00 61.84 92 ASP A CA 1
ATOM 735 C C . ASP A 1 92 ? -28.681 39.201 48.996 1.00 61.84 92 ASP A C 1
ATOM 737 O O . ASP A 1 92 ? -29.675 39.909 48.812 1.00 61.84 92 ASP A O 1
ATOM 741 N N . LEU A 1 93 ? -28.755 37.862 48.907 1.00 57.38 93 LEU A N 1
ATOM 742 C CA . LEU A 1 93 ? -30.017 37.107 48.752 1.00 57.38 93 LEU A CA 1
ATOM 743 C C . LEU A 1 93 ? -30.406 36.323 50.011 1.00 57.38 93 LEU A C 1
ATOM 745 O O . LEU A 1 93 ? -29.540 35.611 50.567 1.00 57.38 93 LEU A O 1
#

Sequence (93 aa):
MRELALQSQSLREAWEQGLQEGLTQVALNMLREGIDLSLVAKLTNLPLEKIQNLQVSNVDDLEILVKDFLELSESSLNKVWLEPEEDEAWKDL

Foldseek 3Di:
DVVVVVVVVVVVVVVVVVLLVVLLVVLLVCVVVVHDLVVSCVVSVDDSVSSVVSNVVVVVVVVVVVVVVVVVVVVVVVPPPDDPPPPPVPVPD